Protein AF-A0A8X7VRG2-F1 (afdb_monomer)

Structure (mmCIF, N/CA/C/O backbone):
data_AF-A0A8X7VRG2-F1
#
_entry.id   AF-A0A8X7VRG2-F1
#
loop_
_atom_site.group_PDB
_atom_site.id
_atom_site.type_symbol
_atom_site.label_atom_id
_atom_site.label_alt_id
_atom_site.label_comp_id
_atom_site.label_asym_id
_atom_site.label_entity_id
_atom_site.label_seq_id
_atom_site.pdbx_PDB_ins_code
_atom_site.Cartn_x
_atom_site.Cartn_y
_atom_site.Cartn_z
_atom_site.occupancy
_atom_site.B_iso_or_equiv
_atom_site.auth_seq_id
_atom_site.auth_comp_id
_atom_site.auth_asym_id
_atom_site.auth_atom_id
_atom_site.pdbx_PDB_model_num
ATOM 1 N N . MET A 1 1 ? 10.100 2.462 -14.871 1.00 66.94 1 MET A N 1
ATOM 2 C CA . MET A 1 1 ? 9.370 2.307 -13.587 1.00 66.94 1 MET A CA 1
ATOM 3 C C . MET A 1 1 ? 10.026 1.162 -12.840 1.00 66.94 1 MET A C 1
ATOM 5 O O . MET A 1 1 ? 10.433 0.227 -13.514 1.00 66.94 1 MET A O 1
ATOM 9 N N . ASN A 1 2 ? 10.190 1.256 -11.519 1.00 79.06 2 ASN A N 1
ATOM 10 C CA . ASN A 1 2 ? 10.798 0.172 -10.733 1.00 79.06 2 ASN A CA 1
ATOM 11 C C . ASN A 1 2 ? 9.760 -0.922 -10.438 1.00 79.06 2 ASN A C 1
ATOM 13 O O . ASN A 1 2 ? 8.565 -0.611 -10.442 1.00 79.06 2 ASN A O 1
ATOM 17 N N . ASN A 1 3 ? 10.213 -2.150 -10.168 1.00 83.69 3 ASN A N 1
ATOM 18 C CA . ASN A 1 3 ? 9.368 -3.257 -9.706 1.00 83.69 3 ASN A CA 1
ATOM 19 C C . ASN A 1 3 ? 9.435 -3.392 -8.182 1.00 83.69 3 ASN A C 1
ATOM 21 O O . ASN A 1 3 ? 10.319 -2.824 -7.537 1.00 83.69 3 ASN A O 1
ATOM 25 N N . VAL A 1 4 ? 8.528 -4.176 -7.605 1.00 82.50 4 VAL A N 1
ATOM 26 C CA . VAL A 1 4 ? 8.491 -4.440 -6.159 1.00 82.50 4 VAL A CA 1
ATOM 27 C C . VAL A 1 4 ? 9.757 -5.153 -5.685 1.00 82.50 4 VAL A C 1
ATOM 29 O O . VAL A 1 4 ? 10.315 -4.775 -4.658 1.00 82.50 4 VAL A O 1
ATOM 32 N N . PHE A 1 5 ? 10.254 -6.130 -6.446 1.00 84.25 5 PHE A N 1
ATOM 33 C CA . PHE A 1 5 ? 11.457 -6.891 -6.086 1.00 84.25 5 PHE A CA 1
ATOM 34 C C . PHE A 1 5 ? 12.729 -6.026 -5.977 1.00 84.25 5 PHE A C 1
ATOM 36 O O . PHE A 1 5 ? 13.655 -6.344 -5.228 1.00 84.25 5 PHE A O 1
ATOM 43 N N . ASP A 1 6 ? 12.766 -4.905 -6.701 1.00 83.00 6 ASP A N 1
ATOM 44 C CA . ASP A 1 6 ? 13.931 -4.020 -6.770 1.00 83.00 6 ASP A CA 1
ATOM 45 C C . ASP A 1 6 ? 14.007 -3.05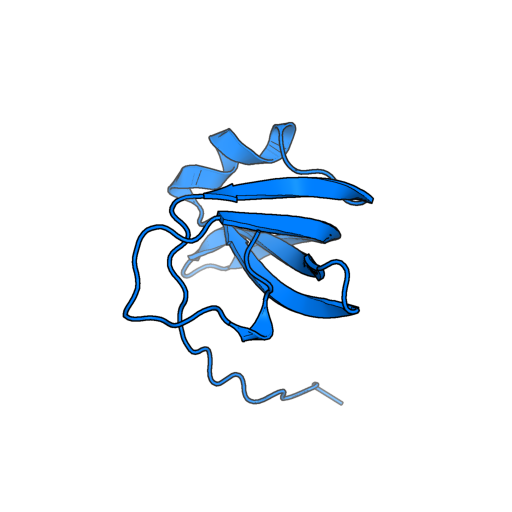1 -5.577 1.00 83.00 6 ASP A C 1
ATOM 47 O O . ASP A 1 6 ? 15.036 -2.402 -5.364 1.00 83.00 6 ASP A O 1
ATOM 51 N N . LEU A 1 7 ? 12.932 -2.949 -4.787 1.00 81.38 7 LEU A N 1
ATOM 52 C CA . LEU A 1 7 ? 12.835 -2.041 -3.649 1.00 81.38 7 LEU A CA 1
ATOM 53 C C . LEU A 1 7 ? 13.831 -2.437 -2.549 1.00 81.38 7 LEU A C 1
ATOM 55 O O . LEU A 1 7 ? 13.861 -3.577 -2.083 1.00 81.38 7 LEU A O 1
ATOM 59 N N . LYS A 1 8 ? 14.645 -1.473 -2.101 1.00 79.88 8 LYS A N 1
ATOM 60 C CA . LYS A 1 8 ? 15.634 -1.658 -1.025 1.00 79.88 8 LYS A CA 1
ATOM 61 C C . LYS A 1 8 ? 15.462 -0.615 0.086 1.00 79.88 8 LYS A C 1
ATOM 63 O O . LYS A 1 8 ? 15.204 0.544 -0.243 1.00 79.88 8 LYS A O 1
ATOM 68 N N . PRO A 1 9 ? 15.693 -0.980 1.367 1.00 76.12 9 PRO A N 1
ATOM 69 C CA . PRO A 1 9 ? 15.505 -0.072 2.505 1.00 76.12 9 PRO A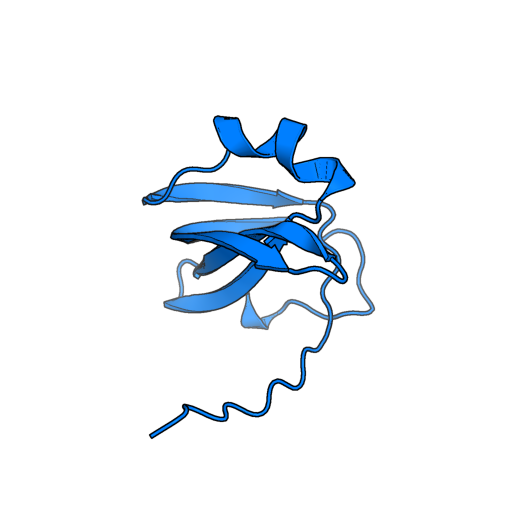 CA 1
ATOM 70 C C . PRO A 1 9 ? 16.392 1.178 2.512 1.00 76.12 9 PRO A C 1
ATOM 72 O O . PRO A 1 9 ? 16.000 2.213 3.033 1.00 76.12 9 PRO A O 1
ATOM 75 N N . PHE A 1 10 ? 17.588 1.093 1.927 1.00 69.12 10 PHE A N 1
ATOM 76 C CA . PHE A 1 10 ? 18.603 2.155 1.965 1.00 69.12 10 PHE A CA 1
ATOM 77 C C . PHE A 1 10 ? 18.522 3.140 0.789 1.00 69.12 10 PHE A C 1
ATOM 79 O O . PHE A 1 10 ? 19.334 4.057 0.697 1.00 69.12 10 PHE A O 1
ATOM 86 N N . LYS A 1 11 ? 17.566 2.957 -0.130 1.00 66.44 11 LYS A N 1
ATOM 87 C CA . LYS A 1 11 ? 17.294 3.914 -1.206 1.00 66.44 11 LYS A CA 1
ATOM 88 C C . LYS A 1 11 ? 16.010 4.670 -0.896 1.00 66.44 11 LYS A C 1
ATOM 90 O O . LYS A 1 11 ? 14.936 4.076 -0.840 1.00 66.44 11 LYS A O 1
ATOM 95 N N . SER A 1 12 ? 16.128 5.981 -0.739 1.00 58.66 12 SER A N 1
ATOM 96 C CA . SER A 1 12 ? 15.007 6.911 -0.833 1.00 58.66 12 SER A CA 1
ATOM 97 C C . SER A 1 12 ? 14.706 7.199 -2.316 1.00 58.66 12 SER A C 1
ATOM 99 O O . SER A 1 12 ? 15.563 7.011 -3.176 1.00 58.66 12 SER A O 1
ATOM 101 N N . MET A 1 13 ? 13.480 7.630 -2.636 1.00 65.81 13 MET A N 1
ATOM 102 C CA . MET A 1 13 ? 13.014 7.964 -4.002 1.00 65.81 13 MET A CA 1
ATOM 103 C C . MET A 1 13 ? 12.716 6.781 -4.945 1.00 65.81 13 MET A C 1
ATOM 105 O O . MET A 1 13 ? 13.078 6.778 -6.123 1.00 65.81 13 MET A O 1
ATOM 109 N N . TRP A 1 14 ? 11.954 5.796 -4.473 1.00 76.75 14 TRP A N 1
ATOM 110 C CA . TRP A 1 14 ? 11.344 4.818 -5.373 1.00 76.75 14 TRP A CA 1
ATOM 111 C C . TRP A 1 14 ? 10.112 5.389 -6.072 1.00 76.75 14 TRP A C 1
ATOM 113 O O . TRP A 1 14 ? 9.280 6.043 -5.451 1.00 76.75 14 TRP A O 1
ATOM 123 N N . LYS A 1 15 ? 9.977 5.085 -7.365 1.00 84.75 15 LYS A N 1
ATOM 124 C CA . LYS A 1 15 ? 8.729 5.236 -8.122 1.00 84.75 15 LYS A CA 1
ATOM 125 C C . LYS A 1 15 ? 8.304 3.869 -8.642 1.00 84.75 15 LYS A C 1
ATOM 127 O O . LYS A 1 15 ? 8.938 3.344 -9.565 1.00 84.75 15 LYS A O 1
ATOM 132 N N . VAL A 1 16 ? 7.257 3.305 -8.048 1.00 88.06 16 VAL A N 1
ATOM 133 C CA . VAL A 1 16 ? 6.710 1.979 -8.384 1.00 88.06 16 VAL A CA 1
ATOM 134 C C . VAL A 1 16 ? 5.227 2.115 -8.721 1.00 88.06 16 VAL A C 1
ATOM 136 O O . VAL A 1 16 ? 4.488 2.833 -8.046 1.00 88.06 16 VAL A O 1
ATOM 139 N N . ARG A 1 17 ? 4.790 1.472 -9.808 1.00 92.69 17 ARG A N 1
ATOM 140 C CA . ARG A 1 17 ? 3.373 1.401 -10.184 1.00 92.69 17 ARG A CA 1
ATOM 141 C C . ARG A 1 17 ? 2.816 0.078 -9.680 1.00 92.69 17 ARG A C 1
ATOM 143 O O . ARG A 1 17 ? 3.313 -0.972 -10.066 1.00 92.69 17 ARG A O 1
ATOM 150 N N . VAL A 1 18 ? 1.773 0.146 -8.864 1.00 94.62 18 VAL A N 1
ATOM 151 C CA . VAL A 1 18 ? 1.167 -1.026 -8.228 1.00 94.62 18 VAL A CA 1
ATOM 152 C C . VAL A 1 18 ? -0.351 -0.936 -8.222 1.00 94.62 18 VAL A C 1
ATOM 154 O O . VAL A 1 18 ? -0.917 0.158 -8.208 1.00 94.62 18 VAL A O 1
ATOM 157 N N . LYS A 1 19 ? -1.020 -2.086 -8.198 1.00 96.75 19 LYS A N 1
ATOM 158 C CA . LYS A 1 19 ? -2.462 -2.206 -7.972 1.00 96.75 19 LYS A CA 1
ATOM 159 C C . LYS A 1 19 ? -2.735 -2.640 -6.537 1.00 96.75 19 LYS A C 1
ATOM 161 O O . LYS A 1 19 ? -2.087 -3.552 -6.033 1.00 96.75 19 LYS A O 1
ATOM 166 N N . ILE A 1 20 ? -3.719 -2.016 -5.898 1.00 96.94 20 ILE A N 1
ATOM 167 C CA . ILE A 1 20 ? -4.204 -2.402 -4.569 1.00 96.94 20 ILE A CA 1
ATOM 168 C C . ILE A 1 20 ? -5.115 -3.620 -4.740 1.00 96.94 20 ILE A C 1
ATOM 170 O O . ILE A 1 20 ? -6.203 -3.501 -5.301 1.00 96.94 20 ILE A O 1
ATOM 174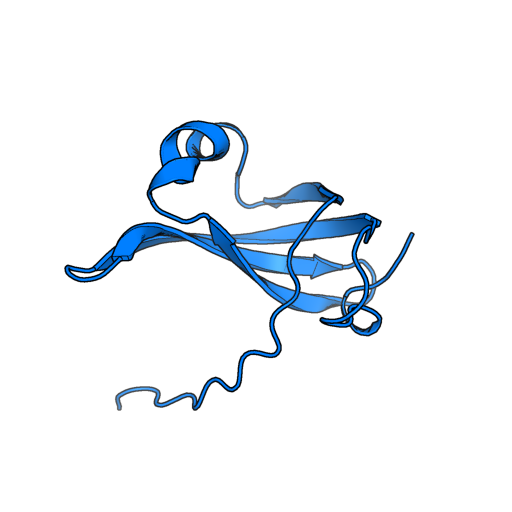 N N . ILE A 1 21 ? -4.691 -4.800 -4.288 1.00 97.50 21 ILE A N 1
ATOM 175 C CA . ILE A 1 21 ? -5.476 -6.045 -4.425 1.00 97.50 21 ILE A CA 1
ATOM 176 C C . ILE A 1 21 ? -6.211 -6.445 -3.145 1.00 97.50 21 ILE A C 1
ATOM 178 O O . ILE A 1 21 ? -7.174 -7.214 -3.209 1.00 97.50 21 ILE A O 1
ATOM 182 N N . ARG A 1 22 ? -5.785 -5.908 -2.000 1.00 97.38 22 ARG A N 1
ATOM 183 C CA . ARG A 1 22 ? -6.464 -5.993 -0.702 1.00 97.38 22 ARG A CA 1
ATOM 184 C C . ARG A 1 22 ? -6.306 -4.662 0.023 1.00 97.38 22 ARG A C 1
ATOM 186 O O . ARG A 1 22 ? -5.224 -4.077 -0.041 1.00 97.38 22 ARG A O 1
ATOM 193 N N . LEU A 1 23 ? -7.368 -4.210 0.680 1.00 96.69 23 LEU A N 1
ATOM 194 C CA . LEU A 1 23 ? -7.399 -2.996 1.492 1.00 96.69 23 LEU A CA 1
ATOM 195 C C . LEU A 1 23 ? -8.292 -3.247 2.708 1.00 96.69 23 LEU A C 1
ATOM 197 O O . LEU A 1 23 ? -9.445 -3.638 2.533 1.00 96.69 23 LEU A O 1
ATOM 201 N N . TRP A 1 24 ? -7.783 -3.028 3.915 1.00 96.50 24 TRP A N 1
ATOM 202 C CA . TRP A 1 24 ? -8.571 -3.153 5.139 1.00 96.50 24 TRP A CA 1
ATOM 203 C C . TRP A 1 24 ? -8.126 -2.137 6.186 1.00 96.50 24 TRP A C 1
ATOM 205 O O . TRP A 1 24 ? -7.026 -1.593 6.122 1.00 96.50 24 TRP A O 1
ATOM 215 N N . LYS A 1 25 ? -9.007 -1.868 7.148 1.00 94.44 25 LYS A N 1
ATOM 216 C CA . LYS A 1 25 ? -8.669 -1.102 8.345 1.00 94.44 25 LYS A CA 1
ATOM 217 C C . LYS A 1 25 ? -8.318 -2.070 9.461 1.00 94.44 25 LYS A C 1
ATOM 219 O O . LYS A 1 25 ? -9.002 -3.080 9.631 1.00 94.44 25 LYS A O 1
ATOM 224 N N . GLN A 1 26 ? -7.282 -1.758 10.220 1.00 94.00 26 GLN A N 1
ATOM 225 C CA . GLN A 1 26 ? -6.901 -2.505 11.409 1.00 94.00 26 GLN A CA 1
ATOM 226 C C . GLN A 1 26 ? -6.852 -1.547 12.59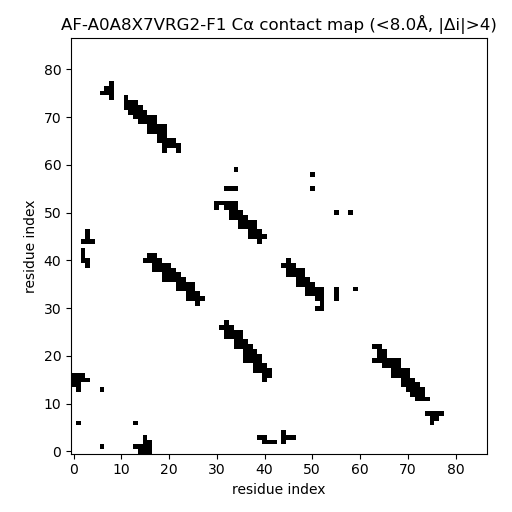2 1.00 94.00 26 GLN A C 1
ATOM 228 O O . GLN A 1 26 ? -6.407 -0.413 12.464 1.00 94.00 26 GLN A O 1
ATOM 233 N N . TYR A 1 27 ? -7.323 -1.995 13.748 1.00 93.81 27 TYR A N 1
ATOM 234 C CA . TYR A 1 27 ? -7.252 -1.223 14.981 1.00 93.81 27 TYR A CA 1
ATOM 235 C C . TYR A 1 27 ? -6.466 -2.020 16.009 1.00 93.81 27 TYR A C 1
ATOM 237 O O . TYR A 1 27 ? -6.701 -3.214 16.188 1.00 93.81 27 TYR A O 1
ATOM 245 N N . SER A 1 28 ? -5.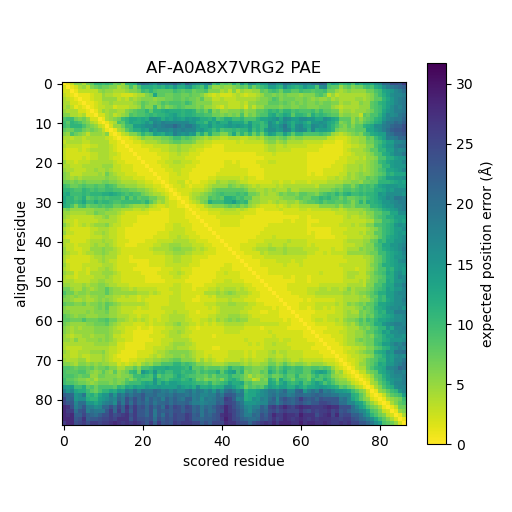539 -1.362 16.698 1.00 89.88 28 SER A N 1
ATOM 246 C CA . SER A 1 28 ? -4.891 -1.930 17.878 1.00 89.88 28 SER A CA 1
ATOM 247 C C . SER A 1 28 ? -4.738 -0.883 18.974 1.00 89.88 28 SER A C 1
ATOM 249 O O . SER A 1 28 ? -4.656 0.315 18.695 1.00 89.88 28 SER A O 1
ATOM 251 N N . THR A 1 29 ? -4.652 -1.329 20.226 1.00 87.00 29 THR A N 1
ATOM 252 C CA . THR A 1 29 ? -4.426 -0.440 21.375 1.00 87.00 29 THR A CA 1
ATOM 253 C C . THR A 1 29 ? -3.084 0.294 21.279 1.00 87.00 29 THR A C 1
ATOM 255 O O . THR A 1 29 ? -2.982 1.438 21.705 1.00 87.00 29 THR A O 1
ATOM 258 N N . ALA A 1 30 ? -2.062 -0.337 20.689 1.00 87.00 30 ALA A N 1
ATOM 259 C CA . ALA A 1 30 ? -0.715 0.224 20.593 1.00 87.00 30 ALA A CA 1
ATOM 260 C C . ALA A 1 30 ? -0.535 1.188 19.407 1.00 87.00 30 ALA A C 1
ATOM 262 O O . ALA A 1 30 ? 0.133 2.209 19.538 1.00 87.00 30 ALA A O 1
ATOM 263 N N . SER A 1 31 ? -1.114 0.871 18.244 1.00 82.06 31 SER A N 1
ATOM 264 C CA . SER A 1 31 ? -0.920 1.633 16.999 1.00 82.06 31 SER A CA 1
ATOM 265 C C . SER A 1 31 ? -2.105 2.517 16.615 1.00 82.06 31 SER A C 1
ATOM 267 O O . SER A 1 31 ? -1.975 3.333 15.707 1.00 82.06 31 SER A O 1
ATOM 269 N N . GLY A 1 32 ? -3.260 2.363 17.267 1.00 91.88 32 GLY A N 1
ATOM 270 C CA . GLY A 1 32 ? -4.521 2.960 16.828 1.00 91.88 32 GLY A CA 1
ATOM 271 C C . GLY A 1 32 ? -5.013 2.386 15.496 1.00 91.88 32 GLY A C 1
ATOM 272 O O . GLY A 1 32 ? -4.685 1.251 15.146 1.00 91.88 32 GLY A O 1
ATOM 273 N N . GLU A 1 33 ? -5.824 3.171 14.780 1.00 94.56 33 GLU A N 1
ATOM 274 C CA . GLU A 1 33 ? -6.305 2.843 13.432 1.00 94.56 33 GLU A CA 1
ATOM 275 C C . GLU A 1 33 ? -5.156 2.867 12.423 1.00 94.56 33 GLU A C 1
ATOM 277 O O . GLU A 1 33 ? -4.411 3.839 12.358 1.00 94.56 33 GLU A O 1
ATOM 282 N N . THR A 1 34 ? -5.041 1.841 11.593 1.00 95.38 34 THR A N 1
ATOM 283 C CA . THR A 1 34 ? -4.172 1.809 10.416 1.00 95.38 34 THR A CA 1
ATOM 284 C C . THR A 1 34 ? -4.976 1.386 9.192 1.00 95.38 34 THR A C 1
ATOM 286 O O . THR A 1 34 ? -6.011 0.721 9.300 1.00 95.38 34 THR A O 1
ATOM 289 N N . ILE A 1 35 ? -4.505 1.776 8.007 1.00 94.88 35 ILE A N 1
ATOM 290 C CA . ILE A 1 35 ? -4.977 1.194 6.745 1.00 94.88 35 ILE A CA 1
ATOM 291 C C . ILE A 1 35 ? -3.899 0.234 6.270 1.00 94.88 35 ILE A C 1
ATOM 293 O O . ILE A 1 35 ? -2.772 0.639 5.995 1.00 94.88 35 ILE A O 1
ATOM 297 N N . GLU A 1 36 ? -4.257 -1.030 6.151 1.00 94.94 36 GLU A N 1
ATOM 298 C CA . GLU A 1 36 ? -3.376 -2.092 5.696 1.00 94.94 36 GLU A CA 1
ATOM 299 C C . GLU A 1 36 ? -3.724 -2.487 4.261 1.00 94.94 36 GLU A C 1
ATOM 301 O O . GLU A 1 36 ? -4.878 -2.413 3.815 1.00 94.94 36 GLU A O 1
ATOM 306 N N . MET A 1 37 ? -2.701 -2.875 3.505 1.00 96.06 37 MET A N 1
ATOM 307 C CA . MET A 1 37 ? -2.815 -3.052 2.065 1.00 96.06 37 MET A CA 1
ATOM 308 C C . MET A 1 37 ? -1.921 -4.169 1.549 1.00 96.06 37 MET A C 1
ATOM 310 O O . MET A 1 37 ? -0.794 -4.353 2.007 1.00 96.06 37 MET A O 1
ATOM 314 N N . VAL A 1 38 ? -2.372 -4.829 0.481 1.00 95.38 38 VAL A N 1
ATOM 315 C CA . VAL A 1 38 ? -1.486 -5.616 -0.386 1.00 95.38 38 VAL A CA 1
ATOM 316 C C . VAL A 1 38 ? -1.464 -4.997 -1.773 1.00 95.38 38 VAL A C 1
ATOM 318 O O . VAL A 1 38 ? -2.502 -4.848 -2.428 1.00 95.38 38 VAL A O 1
ATOM 321 N N . PHE A 1 39 ? -0.261 -4.669 -2.222 1.00 94.44 39 PHE A N 1
ATOM 322 C CA . PHE A 1 39 ? 0.042 -4.182 -3.556 1.00 94.44 39 PHE A CA 1
ATOM 323 C C . PHE A 1 39 ? 0.549 -5.315 -4.442 1.00 94.44 39 PHE A C 1
ATOM 325 O O . PHE A 1 39 ? 1.184 -6.244 -3.948 1.00 94.44 39 PHE A O 1
ATOM 332 N N . VAL A 1 40 ? 0.311 -5.209 -5.747 1.00 95.25 40 VAL A N 1
ATOM 333 C CA . VAL A 1 40 ? 0.934 -6.060 -6.767 1.00 95.25 40 VAL A CA 1
ATOM 334 C C . VAL A 1 40 ? 1.455 -5.202 -7.916 1.00 95.25 40 VAL A C 1
ATOM 336 O O . VAL A 1 40 ? 0.771 -4.260 -8.329 1.00 95.25 40 VAL A O 1
ATOM 339 N N . ASP A 1 41 ? 2.653 -5.484 -8.420 1.00 94.38 41 ASP A N 1
ATOM 340 C CA . ASP A 1 41 ? 3.177 -4.828 -9.623 1.00 94.38 41 ASP A CA 1
ATOM 341 C C . ASP A 1 41 ? 2.778 -5.558 -10.919 1.00 94.38 41 ASP A C 1
ATOM 343 O O . ASP A 1 41 ? 1.997 -6.511 -10.914 1.00 94.38 41 ASP A O 1
ATOM 347 N N . SER A 1 42 ? 3.291 -5.092 -12.060 1.00 93.19 42 SER A N 1
ATOM 348 C CA . SER A 1 42 ? 3.005 -5.689 -13.371 1.00 93.19 42 SER A CA 1
ATOM 349 C C . SER A 1 42 ? 3.581 -7.093 -13.566 1.00 93.19 42 SER A C 1
ATOM 351 O O . SER A 1 42 ? 3.175 -7.772 -14.504 1.00 93.19 42 SER A O 1
ATOM 353 N N . ARG A 1 43 ? 4.532 -7.519 -12.729 1.00 93.25 43 ARG A N 1
ATOM 354 C CA . ARG A 1 43 ? 5.152 -8.851 -12.778 1.00 93.25 43 ARG A CA 1
ATOM 355 C C . ARG A 1 43 ? 4.439 -9.852 -11.870 1.00 93.25 43 ARG A C 1
ATOM 357 O O . ARG A 1 43 ? 4.722 -11.041 -11.950 1.00 93.25 43 ARG A O 1
ATOM 364 N N . GLY A 1 44 ? 3.502 -9.384 -11.046 1.00 92.50 44 GLY A N 1
ATOM 365 C CA . GLY A 1 44 ? 2.799 -10.210 -10.069 1.00 92.50 44 GLY A CA 1
ATOM 366 C C . GLY A 1 44 ? 3.465 -10.230 -8.693 1.00 92.50 44 GLY A C 1
ATOM 367 O O . GLY A 1 44 ? 2.950 -10.904 -7.796 1.00 92.50 44 GLY A O 1
ATOM 368 N N . ASP A 1 45 ? 4.553 -9.478 -8.499 1.00 92.50 45 ASP A N 1
ATOM 369 C CA . ASP A 1 45 ? 5.253 -9.396 -7.221 1.00 92.50 45 ASP A CA 1
ATOM 370 C C . ASP A 1 45 ? 4.416 -8.592 -6.223 1.00 92.50 45 ASP A C 1
ATOM 372 O O . ASP A 1 45 ? 3.894 -7.517 -6.541 1.00 92.50 45 ASP A O 1
ATOM 376 N N . LYS A 1 46 ? 4.268 -9.124 -5.004 1.00 92.62 46 LYS A N 1
ATOM 377 C CA . LYS A 1 46 ? 3.395 -8.557 -3.968 1.00 92.62 46 LYS A CA 1
ATOM 378 C C . LYS A 1 46 ? 4.194 -7.921 -2.842 1.00 92.62 46 LYS A C 1
ATOM 380 O O . LYS A 1 46 ? 5.201 -8.468 -2.404 1.00 92.62 46 LYS A O 1
ATOM 385 N N . ILE A 1 47 ? 3.687 -6.810 -2.318 1.00 91.06 47 ILE A N 1
ATOM 386 C CA . ILE A 1 47 ? 4.234 -6.161 -1.123 1.00 91.06 47 ILE A CA 1
ATOM 387 C C . ILE A 1 47 ? 3.115 -5.675 -0.212 1.00 91.06 47 ILE A C 1
ATOM 389 O O . ILE A 1 47 ? 2.079 -5.189 -0.669 1.00 91.06 47 ILE A O 1
ATOM 393 N N . HIS A 1 48 ? 3.330 -5.835 1.089 1.00 93.19 48 HIS A N 1
ATOM 394 C CA . HIS A 1 48 ? 2.451 -5.294 2.111 1.00 93.19 48 HIS A CA 1
ATOM 395 C C . HIS A 1 48 ? 2.778 -3.821 2.362 1.00 93.19 48 HIS A C 1
ATOM 397 O O . HIS A 1 48 ? 3.951 -3.448 2.404 1.00 93.19 48 HIS A O 1
ATOM 403 N N . GLY A 1 49 ? 1.757 -2.995 2.551 1.00 91.38 49 GLY A N 1
ATOM 404 C CA . GLY A 1 49 ? 1.922 -1.597 2.924 1.00 91.38 49 GLY A CA 1
ATOM 405 C C . GLY A 1 49 ? 0.943 -1.193 4.010 1.00 91.38 49 GLY A C 1
ATOM 406 O O . GLY A 1 49 ? -0.151 -1.743 4.101 1.00 91.38 49 GLY A O 1
ATOM 407 N N . THR A 1 50 ? 1.354 -0.209 4.799 1.00 92.31 50 THR A N 1
ATOM 408 C CA . THR A 1 50 ? 0.604 0.281 5.953 1.00 92.31 50 THR A CA 1
ATOM 409 C C . THR A 1 50 ? 0.591 1.803 5.927 1.00 92.31 50 THR A C 1
ATOM 411 O O . THR A 1 50 ? 1.647 2.425 5.804 1.00 92.31 50 THR A O 1
ATOM 414 N N . VAL A 1 51 ? -0.587 2.401 6.089 1.00 92.25 51 VAL A N 1
ATOM 415 C CA . VAL A 1 51 ? -0.754 3.813 6.452 1.00 92.25 51 VAL A CA 1
ATOM 416 C C . VAL A 1 51 ? -0.968 3.878 7.958 1.00 92.25 51 VAL A C 1
ATOM 418 O O . VAL A 1 51 ? -1.880 3.237 8.488 1.00 92.25 51 VAL A O 1
ATOM 421 N N . LYS A 1 52 ? -0.119 4.635 8.654 1.00 91.75 52 LYS A N 1
ATOM 422 C CA . LYS A 1 52 ? -0.181 4.780 10.114 1.00 91.75 52 LYS A CA 1
ATOM 423 C C . LYS A 1 52 ? -1.303 5.729 10.528 1.00 91.75 52 LYS A C 1
ATOM 425 O O . LYS A 1 52 ? -1.729 6.568 9.739 1.00 91.75 52 LYS A O 1
ATOM 430 N N . LYS A 1 53 ? -1.725 5.622 11.791 1.00 93.06 53 LYS A N 1
ATOM 431 C CA . LYS A 1 53 ? -2.806 6.400 12.416 1.00 93.06 53 LYS A CA 1
ATOM 432 C C . LYS A 1 53 ? -2.829 7.875 12.038 1.00 93.06 53 LYS A C 1
ATOM 434 O O . LYS A 1 53 ? -3.871 8.372 11.622 1.00 93.06 53 LYS A O 1
ATOM 439 N N . ASP A 1 54 ? -1.684 8.540 12.129 1.00 92.62 54 ASP A N 1
ATOM 440 C CA . ASP A 1 54 ? -1.578 9.987 11.909 1.00 92.62 54 ASP A CA 1
ATOM 441 C C . ASP A 1 54 ? -1.857 10.395 10.448 1.00 92.62 54 ASP A C 1
ATOM 443 O O . ASP A 1 54 ? -2.170 11.549 10.162 1.00 92.62 54 ASP A O 1
ATOM 447 N N . GLU A 1 55 ? -1.803 9.442 9.516 1.00 90.56 55 GLU A N 1
ATOM 448 C CA . GLU A 1 55 ? -1.996 9.656 8.080 1.00 90.56 55 GLU A CA 1
ATOM 449 C C . GLU A 1 55 ? -3.310 9.055 7.553 1.00 90.56 55 GLU A C 1
ATOM 451 O O . GLU A 1 55 ? -3.714 9.357 6.428 1.00 90.56 55 GLU A O 1
ATOM 456 N N . VAL A 1 56 ? -4.027 8.247 8.347 1.00 93.38 56 VAL A N 1
ATOM 457 C CA . VAL A 1 56 ? -5.265 7.564 7.915 1.00 93.38 56 VAL A CA 1
ATOM 458 C C . VAL A 1 56 ? -6.274 8.547 7.324 1.00 93.38 56 VAL A C 1
ATOM 460 O O . VAL A 1 56 ? -6.801 8.299 6.239 1.00 93.38 56 VAL A O 1
ATOM 463 N N . GLY A 1 57 ? -6.508 9.683 7.989 1.00 92.62 57 GLY A N 1
ATOM 464 C CA . GLY A 1 57 ? -7.467 10.692 7.529 1.00 92.62 57 GLY A CA 1
ATOM 465 C C . GLY A 1 57 ? -7.144 11.265 6.143 1.00 92.62 57 GLY A C 1
ATOM 466 O O . GLY A 1 57 ? -8.056 11.579 5.384 1.00 92.62 57 GLY A O 1
ATOM 467 N N . GLN A 1 58 ? -5.862 11.335 5.775 1.00 91.75 58 GLN A N 1
ATOM 468 C CA . GLN A 1 58 ? -5.429 11.842 4.469 1.00 91.75 58 GLN A CA 1
ATOM 469 C C . GLN A 1 58 ? -5.652 10.814 3.352 1.00 91.75 58 GLN A C 1
ATOM 471 O O . GLN A 1 58 ? -5.960 11.174 2.216 1.00 91.75 58 GLN A O 1
ATOM 476 N N . PHE A 1 59 ? -5.510 9.523 3.663 1.00 90.75 59 PHE A N 1
ATOM 477 C CA . PHE A 1 59 ? -5.480 8.462 2.654 1.00 90.75 59 PHE A CA 1
ATOM 478 C C . PHE A 1 59 ? -6.766 7.643 2.545 1.00 90.75 59 PHE A C 1
ATOM 480 O O . PHE A 1 59 ? -6.991 7.024 1.502 1.00 90.75 59 PHE A O 1
ATOM 487 N N . VAL A 1 60 ? -7.636 7.657 3.557 1.00 90.56 60 VAL A N 1
ATOM 488 C CA . VAL A 1 60 ? -8.856 6.829 3.600 1.00 90.56 60 VAL A CA 1
ATOM 489 C C . VAL A 1 60 ? -9.789 7.054 2.404 1.00 90.56 60 VAL A C 1
ATOM 491 O O . VAL A 1 60 ? -10.427 6.116 1.939 1.00 90.56 60 VAL A O 1
ATOM 494 N N . HIS A 1 61 ? -9.832 8.270 1.857 1.00 92.00 61 HIS A N 1
ATOM 495 C CA . HIS A 1 61 ? -10.670 8.599 0.698 1.00 92.00 61 HIS A CA 1
ATOM 496 C C . HIS A 1 61 ? -9.960 8.407 -0.649 1.00 92.00 61 HIS A C 1
ATOM 498 O O . HIS A 1 61 ? -10.607 8.365 -1.694 1.00 92.00 61 HIS A O 1
ATOM 504 N N . VAL A 1 62 ? -8.631 8.284 -0.639 1.00 91.06 62 VAL A N 1
ATOM 505 C CA . VAL A 1 62 ? -7.800 8.214 -1.850 1.00 91.06 62 VAL A CA 1
ATOM 506 C C . VAL A 1 62 ? -7.452 6.770 -2.208 1.00 91.06 62 VAL A C 1
ATOM 508 O O . VAL A 1 62 ? -7.230 6.455 -3.383 1.00 91.06 62 VAL A O 1
ATOM 511 N N . LEU A 1 63 ? -7.385 5.888 -1.211 1.00 93.50 63 LEU A N 1
ATOM 512 C CA . LEU A 1 63 ? -7.044 4.480 -1.371 1.00 93.50 63 LEU A CA 1
ATOM 513 C C . LEU A 1 63 ? -8.307 3.634 -1.512 1.00 93.50 63 LEU A C 1
ATOM 515 O O . LEU A 1 63 ? -9.152 3.604 -0.625 1.00 93.50 63 LEU A O 1
ATOM 519 N N . GLN A 1 64 ? -8.414 2.907 -2.623 1.00 95.56 64 GLN A N 1
ATOM 520 C CA . GLN A 1 64 ? -9.503 1.962 -2.855 1.00 95.56 64 GLN A CA 1
ATOM 521 C C . GLN A 1 64 ? -8.961 0.674 -3.472 1.00 95.56 64 GLN A C 1
ATOM 523 O O . GLN A 1 64 ? -8.084 0.699 -4.343 1.00 95.56 64 GLN A O 1
ATOM 528 N N . GLN A 1 65 ? -9.498 -0.464 -3.033 1.00 96.31 65 GLN A N 1
ATOM 529 C CA . GLN A 1 65 ? -9.167 -1.757 -3.622 1.00 96.31 65 GLN A CA 1
ATOM 530 C C . GLN A 1 65 ? -9.526 -1.770 -5.116 1.00 96.31 65 GLN A C 1
ATOM 532 O O . GLN A 1 65 ? -10.557 -1.253 -5.533 1.00 96.31 65 GLN A O 1
ATOM 537 N N . GLY A 1 66 ? -8.656 -2.359 -5.933 1.00 96.38 66 GLY A N 1
ATOM 538 C CA . GLY A 1 66 ? -8.783 -2.404 -7.388 1.00 96.38 66 GLY A CA 1
ATOM 539 C C . GLY A 1 66 ? -8.098 -1.246 -8.116 1.00 96.38 66 GLY A C 1
ATOM 540 O O . GLY A 1 66 ? -7.837 -1.377 -9.312 1.00 96.38 66 GLY A O 1
ATOM 541 N N . GLN A 1 67 ? -7.739 -0.158 -7.428 1.00 95.56 67 GLN A N 1
ATOM 542 C CA . GLN A 1 67 ? -7.074 0.981 -8.061 1.00 95.56 67 GLN A CA 1
ATOM 543 C C . GLN A 1 67 ? -5.581 0.737 -8.291 1.00 95.56 67 GLN A C 1
ATOM 545 O O . GLN A 1 67 ? -4.881 0.159 -7.456 1.00 95.56 67 GLN A O 1
ATOM 550 N N . THR A 1 68 ? -5.086 1.258 -9.413 1.00 95.12 68 THR A N 1
ATOM 551 C CA . THR A 1 68 ? -3.653 1.365 -9.700 1.00 95.12 68 THR A CA 1
ATOM 552 C C . THR A 1 68 ? -3.141 2.716 -9.216 1.00 95.12 68 THR A C 1
ATOM 554 O O . THR A 1 68 ? -3.710 3.757 -9.545 1.00 95.12 68 THR A O 1
ATOM 557 N N . LYS A 1 69 ? -2.053 2.709 -8.449 1.00 91.88 69 LYS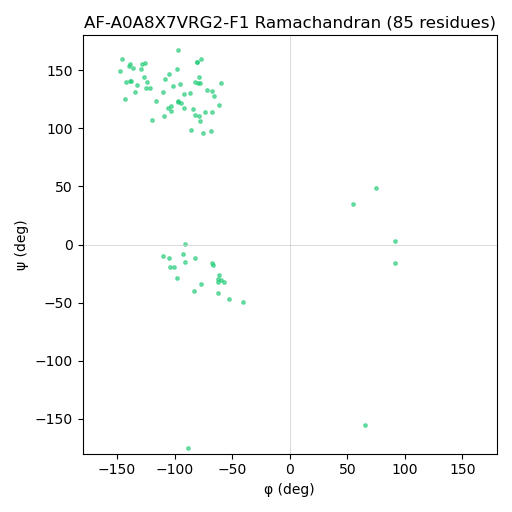 A N 1
ATOM 558 C CA . LYS A 1 69 ? -1.393 3.899 -7.909 1.00 91.88 69 LYS A CA 1
ATOM 559 C C . LYS A 1 69 ? 0.085 3.901 -8.285 1.00 91.88 69 LYS A C 1
ATOM 561 O O . LYS A 1 69 ? 0.689 2.860 -8.546 1.00 91.88 69 LYS A O 1
ATOM 566 N N . VAL A 1 70 ? 0.668 5.093 -8.308 1.00 90.00 70 VAL A N 1
ATOM 567 C CA . VAL A 1 70 ? 2.119 5.268 -8.350 1.00 90.00 70 VAL A CA 1
ATOM 568 C C . VAL A 1 70 ? 2.552 5.665 -6.951 1.00 90.00 70 VAL A C 1
ATOM 570 O O . VAL A 1 70 ? 2.171 6.731 -6.477 1.00 90.00 70 VAL A O 1
ATOM 573 N N . LEU A 1 71 ? 3.323 4.805 -6.298 1.00 85.19 71 LEU A N 1
ATOM 574 C CA . LEU A 1 71 ? 3.896 5.108 -4.996 1.00 85.19 71 LEU A CA 1
ATOM 575 C C . LEU A 1 71 ? 5.215 5.853 -5.202 1.00 85.19 71 LEU A C 1
ATOM 577 O O . LEU A 1 71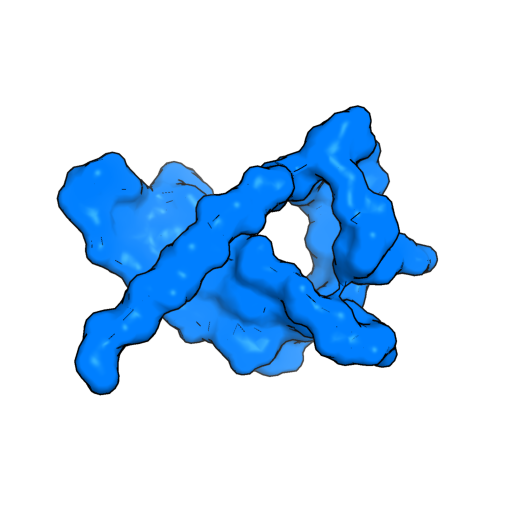 ? 6.060 5.419 -5.992 1.00 85.19 71 LEU A O 1
ATOM 581 N N . ILE A 1 72 ? 5.355 6.977 -4.502 1.00 83.44 72 ILE A N 1
ATOM 582 C CA . ILE A 1 72 ? 6.559 7.808 -4.434 1.00 83.44 72 ILE A CA 1
ATOM 583 C C . ILE A 1 72 ? 6.890 8.079 -2.967 1.00 83.44 72 ILE A C 1
ATOM 585 O O . ILE A 1 72 ? 5.986 8.098 -2.138 1.00 83.44 72 ILE A O 1
ATOM 589 N N . ASN A 1 73 ? 8.172 8.278 -2.650 1.00 71.56 73 ASN A N 1
ATOM 590 C CA . ASN A 1 73 ? 8.646 8.586 -1.290 1.00 71.56 73 ASN A CA 1
ATOM 591 C C . ASN A 1 73 ? 8.220 7.566 -0.218 1.00 71.56 73 ASN A C 1
ATOM 593 O O . ASN A 1 73 ? 7.981 7.918 0.932 1.00 71.56 73 ASN A O 1
ATOM 597 N N . VAL A 1 74 ? 8.144 6.288 -0.591 1.00 70.31 74 VAL A N 1
ATOM 598 C CA . VAL A 1 74 ? 7.840 5.208 0.352 1.00 70.31 74 VAL A CA 1
ATOM 599 C C . VAL A 1 74 ? 9.073 4.808 1.155 1.00 70.31 74 VAL A C 1
ATOM 601 O O . VAL A 1 74 ? 10.169 4.682 0.605 1.00 70.31 74 VAL A O 1
ATOM 604 N N . ILE A 1 75 ? 8.879 4.558 2.449 1.00 72.44 75 ILE A N 1
ATOM 605 C CA . ILE A 1 75 ? 9.883 3.911 3.293 1.00 72.44 75 ILE A CA 1
ATOM 606 C C . ILE A 1 75 ? 9.731 2.403 3.107 1.00 72.44 75 ILE A C 1
ATOM 608 O O . ILE A 1 75 ? 8.694 1.827 3.430 1.00 72.44 75 ILE A O 1
ATOM 612 N N . VAL A 1 76 ? 10.769 1.763 2.575 1.00 75.56 76 VAL A N 1
ATOM 613 C CA . VAL A 1 76 ? 10.823 0.306 2.436 1.00 75.56 76 VAL A CA 1
ATOM 614 C C . VAL A 1 76 ? 11.487 -0.243 3.686 1.00 75.56 76 VAL A C 1
ATOM 616 O O . VAL A 1 76 ? 12.646 0.050 3.957 1.00 75.56 76 VAL A O 1
ATOM 619 N N . ILE A 1 77 ? 10.764 -1.045 4.456 1.00 73.62 77 ILE A N 1
ATOM 620 C CA . ILE A 1 77 ? 11.314 -1.721 5.630 1.00 73.62 77 ILE A CA 1
ATOM 621 C C . ILE A 1 77 ? 11.389 -3.203 5.291 1.00 73.62 77 ILE A C 1
ATOM 623 O O . ILE A 1 77 ? 10.416 -3.778 4.802 1.00 73.62 77 ILE A O 1
ATOM 627 N N . SER A 1 78 ? 12.541 -3.829 5.539 1.00 69.00 78 SER A N 1
ATOM 628 C CA . SER A 1 78 ? 12.629 -5.287 5.487 1.00 69.00 78 SER A CA 1
ATOM 629 C C . SER A 1 78 ? 11.822 -5.842 6.655 1.00 69.00 78 SER A C 1
ATOM 631 O O . SER A 1 78 ? 12.298 -5.867 7.787 1.00 69.00 78 SER A O 1
ATOM 633 N N . HIS A 1 79 ? 10.578 -6.237 6.400 1.00 59.72 79 HIS A N 1
ATOM 634 C CA . HIS A 1 79 ? 9.755 -6.876 7.414 1.00 59.72 79 HIS A CA 1
ATOM 635 C C . HIS A 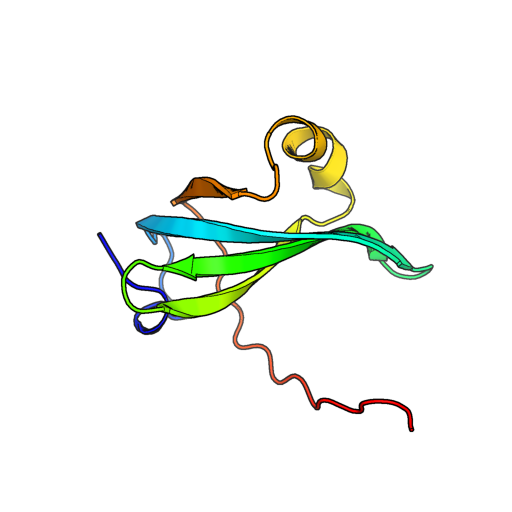1 79 ? 10.108 -8.364 7.480 1.00 59.72 79 HIS A C 1
ATOM 637 O O . HIS A 1 79 ? 9.803 -9.121 6.562 1.00 59.72 79 HIS A O 1
ATOM 643 N N . PHE A 1 80 ? 10.716 -8.797 8.584 1.00 43.56 80 PHE A N 1
ATOM 644 C CA . PHE A 1 80 ? 10.652 -10.198 8.990 1.00 43.56 80 PHE A CA 1
ATOM 645 C C . PHE A 1 80 ? 9.276 -10.403 9.634 1.00 43.56 80 PHE A C 1
ATOM 647 O O . PHE A 1 80 ? 9.012 -9.885 10.718 1.00 43.56 80 PHE A O 1
ATOM 654 N N . ARG A 1 81 ? 8.355 -11.072 8.937 1.00 42.09 81 ARG A N 1
ATOM 655 C CA . ARG A 1 81 ? 7.082 -11.517 9.519 1.00 42.09 81 ARG A CA 1
ATOM 656 C C . ARG A 1 81 ? 7.147 -13.036 9.647 1.00 42.09 81 ARG A C 1
ATOM 658 O O . ARG A 1 81 ? 7.144 -13.734 8.638 1.00 42.09 81 ARG A O 1
ATOM 665 N N . LEU A 1 82 ? 7.220 -13.535 10.881 1.00 35.56 82 LEU A N 1
ATOM 666 C CA . LEU A 1 82 ? 6.834 -14.911 11.182 1.00 35.56 82 LEU A CA 1
ATOM 667 C C . LEU A 1 82 ? 5.322 -14.989 10.968 1.00 35.56 82 LEU A C 1
ATOM 669 O O . LEU A 1 82 ? 4.566 -14.316 11.667 1.00 35.56 82 LEU A O 1
ATOM 673 N N . ASN A 1 83 ? 4.886 -15.759 9.975 1.00 39.47 83 ASN A N 1
ATOM 674 C CA . ASN A 1 83 ? 3.480 -16.113 9.855 1.00 39.47 83 ASN A CA 1
ATOM 675 C C . ASN A 1 83 ? 3.191 -17.183 10.912 1.00 39.47 83 ASN A C 1
ATOM 677 O O . ASN A 1 83 ? 3.443 -18.361 10.681 1.00 39.47 83 ASN A O 1
ATOM 681 N N . LEU A 1 84 ? 2.688 -16.770 12.072 1.00 40.72 84 LEU A N 1
ATOM 682 C CA . LEU A 1 84 ? 1.835 -17.637 12.874 1.00 40.72 84 LEU A CA 1
ATOM 683 C C . LEU A 1 84 ? 0.423 -17.431 12.329 1.00 40.72 84 LEU A C 1
ATOM 685 O O . LEU A 1 84 ? -0.211 -16.413 12.591 1.00 40.72 84 LEU A O 1
ATOM 689 N N . THR A 1 85 ? -0.031 -18.338 11.473 1.00 39.19 85 THR A N 1
ATOM 690 C CA . THR A 1 85 ? -1.470 -18.562 11.331 1.00 39.19 85 THR A CA 1
ATOM 691 C C . THR A 1 85 ? -1.909 -19.304 12.585 1.00 39.19 85 THR A C 1
ATOM 693 O O . THR A 1 85 ? -1.449 -20.420 12.816 1.00 39.19 85 THR A O 1
ATOM 696 N N . ASP A 1 86 ? -2.734 -18.660 13.409 1.00 41.50 86 ASP A N 1
ATOM 697 C CA . ASP A 1 86 ? -3.483 -19.347 14.458 1.00 41.50 86 ASP A CA 1
ATOM 698 C C . ASP A 1 86 ? -4.423 -20.375 13.796 1.00 41.50 86 ASP A C 1
ATOM 700 O O . ASP A 1 86 ? -5.254 -19.982 12.979 1.00 41.50 86 ASP A O 1
ATOM 704 N N . TYR A 1 87 ? -4.213 -21.650 14.164 1.00 39.97 87 TYR A N 1
ATOM 705 C CA . TYR A 1 87 ? -4.978 -22.894 13.927 1.00 39.97 87 TYR A CA 1
ATOM 706 C C . TYR A 1 87 ? -5.483 -23.221 12.510 1.00 39.97 87 TYR A C 1
ATOM 708 O O . TYR A 1 87 ? -6.448 -22.594 12.024 1.00 39.97 87 TYR A O 1
#

Secondary structure (DSSP, 8-state):
-B-GGG--TT----EEEEEEEEEEEEEETTTEEEEEEEEE-TT--EEEEEE-HHHHHHHTTT--TT-EEEEESPPP-----------

Mean predicted aligned error: 6.96 Å

InterPro domains:
  IPR003871 Replication protein A 70 kDa DNA-binding subunit B/D, first OB fold domain [PF02721] (3-79)
  IPR012340 Nucleic acid-binding, OB-fold [G3DSA:2.40.50.140] (1-86)
  IPR012340 Nucleic acid-binding, OB-fold [SSF50249] (4-77)

Solvent-accessible surface area (backbone atoms only — not comparable to full-atom values): 5426 Å² total; per-residue (Å²): 126,51,58,65,86,73,65,48,61,90,53,79,73,50,51,33,56,32,31,26,78,40,67,46,79,46,76,43,95,88,65,40,50,28,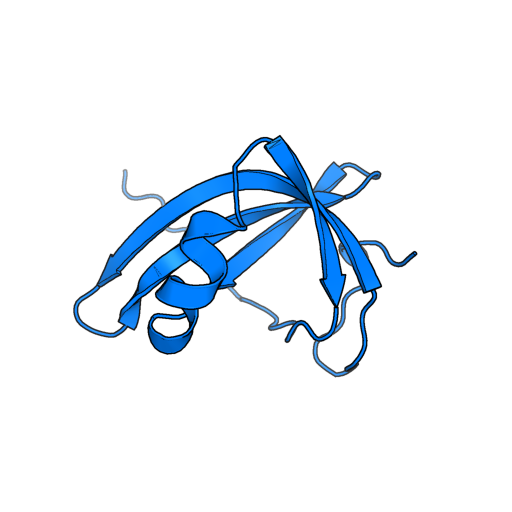39,39,35,33,33,28,30,94,87,68,46,70,47,79,47,75,40,52,42,94,47,32,85,76,40,65,86,73,62,53,66,74,42,74,48,75,51,61,73,57,87,50,71,89,76,86,73,84,83,77,76,83,130

pLDDT: mean 83.25, std 16.52, range [35.56, 97.5]

Organism: Brassica carinata (NCBI:txid52824)

Foldseek 3Di:
DDAPVPDDQPDAWDKAKWAWADWDWDADPVFGIKIKTWIAGPVRDIDIDIGGPVCCVVCVVPDDHGDIDIDTRDRDDPDPDDDPPDD

Nearest PDB structures (foldseek):
  3q6c-assembly14_O  TM=8.028E-01  e=2.441E-02  Klebsiella variicola At-22
  1gut-assembly1_C  TM=6.075E-01  e=1.336E-02  Clostridium pasteurianum
  3rd4-assembly2_A  TM=7.264E-01  e=2.440E-01  Proteus penneri ATCC 35198
  8s4s-assembly1_B  TM=6.022E-01  e=6.916E-02  Enterococcus faecalis
  5gw1-assembly1_B  TM=4.792E-01  e=1.572E+00  Homo sapiens

Sequence (87 aa):
MNNVFDLKPFKSMWKVRVKIIRLWKQYSTASGETIEMVFVDSRGDKIHGTVKKDEVGQFVHVLQQGQTKVLINVIVISHFRLNLTDY

Radius of gyration: 13.46 Å; Cα contacts (8 Å, |Δi|>4): 148; chains: 1; bounding box: 29×35×35 Å